Protein AF-A0ABD0N1K7-F1 (afdb_monomer_lite)

Radius of gyration: 29.13 Å; chains: 1; bounding box: 59×36×65 Å

Foldseek 3Di:
DVVVVVVVVVVVVVCVVVVVVVVVVVVVVCVVCCVVCVCVVVDDPWDDCVQQPVPDDPPDDDAWRDDPNDIHRHPCCNGPVD

Secondary structure (DSSP, 8-state):
-HHHHHHHHHHHHHHHHHHHHHHHHHHHHHHHHHHHHTTGGG---PPPTHHHHTS-----SS--EEETTEEES-HHHHHH--

InterPro domains:
  IPR005821 Ion transport domain [PF00520] (1-65)
  IPR043203 Voltage-gated cation channel calcium and sodium [PTHR10037] (1-70)

Structure (mmCIF, N/CA/C/O backbone):
data_AF-A0ABD0N1K7-F1
#
_entry.id   AF-A0ABD0N1K7-F1
#
loop_
_atom_site.group_PDB
_atom_site.id
_atom_site.type_symbol
_atom_site.label_atom_id
_atom_site.label_alt_id
_atom_site.label_comp_id
_atom_site.label_asym_id
_atom_site.label_entity_id
_atom_site.label_seq_id
_atom_site.pdbx_PDB_ins_code
_atom_site.Cartn_x
_atom_site.Cartn_y
_atom_site.Cartn_z
_atom_site.occupancy
_atom_site.B_iso_or_equiv
_atom_site.auth_seq_id
_atom_site.auth_comp_id
_atom_site.auth_asym_id
_atom_site.auth_atom_id
_atom_site.pdbx_PDB_model_num
ATOM 1 N N . LEU A 1 1 ? -31.1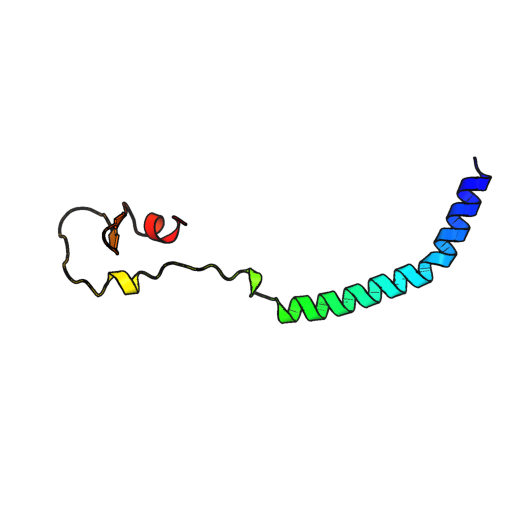74 10.117 27.774 1.00 68.94 1 LEU A N 1
ATOM 2 C CA . LEU A 1 1 ? -29.872 10.085 27.059 1.00 68.94 1 LEU A CA 1
ATOM 3 C C . LEU A 1 1 ? -28.921 9.005 27.592 1.00 68.94 1 LEU A C 1
ATOM 5 O O . LEU A 1 1 ? -28.459 8.192 26.803 1.00 68.94 1 LEU A O 1
ATOM 9 N N . LYS A 1 2 ? -28.684 8.934 28.913 1.00 78.50 2 LYS A N 1
ATOM 10 C CA . LYS A 1 2 ? -27.760 7.973 29.560 1.00 78.50 2 LYS A CA 1
ATOM 11 C C . LYS A 1 2 ? -28.018 6.491 29.195 1.00 78.50 2 LYS A C 1
ATOM 13 O O . LYS A 1 2 ? -27.071 5.739 29.002 1.00 78.50 2 LYS A O 1
ATOM 18 N N . THR A 1 3 ? -29.281 6.098 29.002 1.00 83.69 3 THR A N 1
ATOM 19 C CA . THR A 1 3 ? -29.691 4.732 28.608 1.00 83.69 3 THR A CA 1
ATOM 20 C C . THR A 1 3 ? -29.285 4.346 27.183 1.00 83.69 3 THR A C 1
ATOM 22 O O . THR A 1 3 ? -28.901 3.208 26.943 1.00 83.69 3 THR A O 1
ATOM 25 N N . ILE A 1 4 ? -29.319 5.293 26.239 1.00 89.19 4 ILE A N 1
ATOM 26 C CA . ILE A 1 4 ? -28.962 5.050 24.831 1.00 89.19 4 ILE A CA 1
ATOM 27 C C . ILE A 1 4 ? -27.456 4.800 24.722 1.00 89.19 4 ILE A C 1
ATOM 29 O O . ILE A 1 4 ? -27.023 3.855 24.072 1.00 89.19 4 ILE A O 1
ATOM 33 N N . VAL A 1 5 ? -26.662 5.603 25.435 1.00 90.94 5 VAL A N 1
ATOM 34 C CA . VAL A 1 5 ? -25.205 5.440 25.509 1.00 90.94 5 VAL A CA 1
ATOM 35 C C . VAL A 1 5 ? -24.840 4.093 26.151 1.00 90.94 5 VAL A C 1
ATOM 37 O O . VAL A 1 5 ? -23.962 3.399 25.649 1.00 90.94 5 VAL A O 1
ATOM 40 N N . GLY A 1 6 ? -25.565 3.665 27.194 1.00 89.25 6 GLY A N 1
ATOM 41 C CA . GLY A 1 6 ? -25.389 2.340 27.803 1.00 89.25 6 GLY A CA 1
ATOM 42 C C . GLY A 1 6 ? -25.699 1.178 26.850 1.00 89.25 6 GLY A C 1
ATOM 43 O O . GLY A 1 6 ? -24.930 0.220 26.781 1.00 89.25 6 GLY A O 1
ATOM 44 N N . ALA A 1 7 ? -26.776 1.283 26.065 1.00 89.06 7 ALA A N 1
ATOM 45 C CA . ALA A 1 7 ? -27.129 0.285 25.054 1.00 89.06 7 ALA A CA 1
ATOM 46 C C . ALA A 1 7 ? -26.102 0.223 23.908 1.00 89.06 7 ALA A C 1
ATOM 48 O O . ALA A 1 7 ? -25.741 -0.863 23.459 1.00 89.06 7 ALA A O 1
ATOM 49 N N . LEU A 1 8 ? -25.578 1.374 23.478 1.00 89.38 8 LEU A N 1
ATOM 50 C CA . LEU A 1 8 ? -24.524 1.461 22.464 1.00 89.38 8 LEU A CA 1
ATOM 51 C C . LEU A 1 8 ? -23.230 0.783 22.929 1.00 89.38 8 LEU A C 1
ATOM 53 O O . LEU A 1 8 ? -22.671 -0.029 22.197 1.00 89.38 8 LEU A O 1
ATOM 57 N N . ILE A 1 9 ? -22.783 1.054 24.158 1.00 88.81 9 ILE A N 1
ATOM 58 C CA . ILE A 1 9 ? -21.565 0.449 24.723 1.00 88.81 9 ILE A CA 1
ATOM 59 C C . ILE A 1 9 ? -21.702 -1.076 24.818 1.00 88.81 9 ILE A C 1
ATOM 61 O O . ILE A 1 9 ? -20.771 -1.806 24.473 1.00 88.81 9 ILE A O 1
ATOM 65 N N . GLN A 1 10 ? -22.875 -1.567 25.227 1.00 86.50 10 GLN A N 1
ATOM 66 C CA . GLN A 1 10 ? -23.161 -3.000 25.287 1.00 86.50 10 GLN A CA 1
ATOM 67 C C . GLN A 1 10 ? -23.088 -3.658 23.898 1.00 86.50 10 GLN A C 1
ATOM 69 O O . GLN A 1 10 ? -22.541 -4.754 23.759 1.00 86.50 10 GLN A O 1
ATOM 74 N N . SER A 1 11 ? -23.601 -2.985 22.865 1.00 85.06 11 SER A N 1
ATOM 75 C CA . SER A 1 11 ? -23.541 -3.461 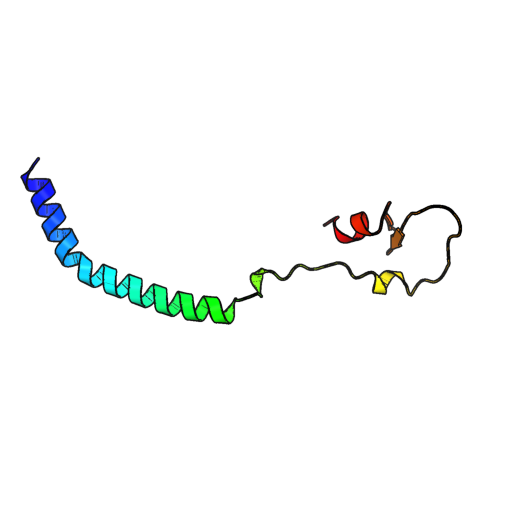21.479 1.00 85.06 11 SER A CA 1
ATOM 76 C C . SER A 1 11 ? -22.117 -3.451 20.923 1.00 85.06 11 SER A C 1
ATOM 78 O O . SER A 1 11 ? -21.684 -4.451 20.357 1.00 85.06 11 SER A O 1
ATOM 80 N N . VAL A 1 12 ? -21.346 -2.381 21.146 1.00 87.50 12 VAL A N 1
ATOM 81 C CA . VAL A 1 12 ? -19.935 -2.303 20.715 1.00 87.50 12 VAL A CA 1
ATOM 82 C C . VAL A 1 12 ? -19.105 -3.412 21.363 1.00 87.50 12 VAL A C 1
ATOM 84 O O . VAL A 1 12 ? -18.266 -4.020 20.705 1.00 87.50 12 VAL A O 1
ATOM 87 N N . LYS A 1 13 ? -19.387 -3.752 22.625 1.00 85.62 13 LYS A N 1
ATOM 88 C CA . LYS A 1 13 ? -18.697 -4.835 23.335 1.00 85.62 13 LYS A CA 1
ATOM 89 C C . LYS A 1 13 ? -18.970 -6.221 22.737 1.00 85.62 13 LYS A C 1
ATOM 91 O O . LYS A 1 13 ? -18.076 -7.058 22.751 1.00 85.62 13 LYS A O 1
ATOM 96 N N . LYS A 1 14 ? -20.162 -6.454 22.170 1.00 82.56 14 LYS A N 1
ATOM 97 C CA . LYS A 1 14 ? -20.466 -7.676 21.399 1.00 82.56 14 LYS A CA 1
ATOM 98 C C . LYS A 1 14 ? -19.842 -7.670 20.001 1.00 82.56 14 LYS A C 1
ATOM 100 O O . LYS A 1 14 ? -19.502 -8.729 19.491 1.00 82.56 14 LYS A O 1
ATOM 105 N N . LEU A 1 15 ? -19.682 -6.495 19.393 1.00 86.25 15 LEU A N 1
ATOM 106 C CA . LEU A 1 15 ? -19.056 -6.339 18.075 1.00 86.25 15 LEU A CA 1
ATOM 107 C C . LEU A 1 15 ? -17.521 -6.372 18.124 1.00 86.25 15 LEU A C 1
ATOM 109 O O . LEU A 1 15 ? -16.893 -6.563 17.087 1.00 86.25 15 LEU A O 1
ATOM 113 N N . ALA A 1 16 ? -16.914 -6.207 19.303 1.00 89.69 16 ALA A N 1
ATOM 114 C CA . ALA A 1 16 ? -15.462 -6.200 19.480 1.00 89.69 16 ALA A CA 1
ATOM 115 C C . ALA A 1 16 ? -14.788 -7.474 18.945 1.00 89.69 16 ALA A C 1
ATOM 117 O O . ALA A 1 16 ? -13.731 -7.382 18.331 1.00 89.69 16 ALA A O 1
ATOM 118 N N . ASP A 1 17 ? -15.422 -8.634 19.115 1.00 88.44 17 ASP A N 1
ATOM 119 C CA . ASP A 1 17 ? -14.915 -9.915 18.611 1.00 88.44 17 ASP A CA 1
ATOM 120 C C . ASP A 1 17 ? -14.809 -9.922 17.075 1.00 88.44 17 ASP A C 1
ATOM 122 O O . ASP A 1 17 ? -13.751 -10.185 16.503 1.00 88.44 17 ASP A O 1
ATOM 126 N N . VAL A 1 18 ? -15.876 -9.480 16.402 1.00 93.38 18 VAL A N 1
ATOM 127 C CA . VAL A 1 18 ? -15.910 -9.335 14.941 1.00 93.38 18 VAL A CA 1
ATOM 128 C C . VAL A 1 18 ? -14.895 -8.290 14.471 1.00 93.38 18 VAL A C 1
ATOM 130 O O . VAL A 1 18 ? -14.240 -8.492 13.452 1.00 93.38 18 VAL A O 1
ATOM 133 N N . MET A 1 19 ? -14.719 -7.192 15.214 1.00 94.38 19 MET A N 1
ATOM 134 C CA . MET A 1 19 ? -13.714 -6.176 14.883 1.00 94.38 19 MET A CA 1
ATOM 135 C C . MET A 1 19 ? -12.278 -6.706 14.996 1.00 94.38 19 MET A C 1
AT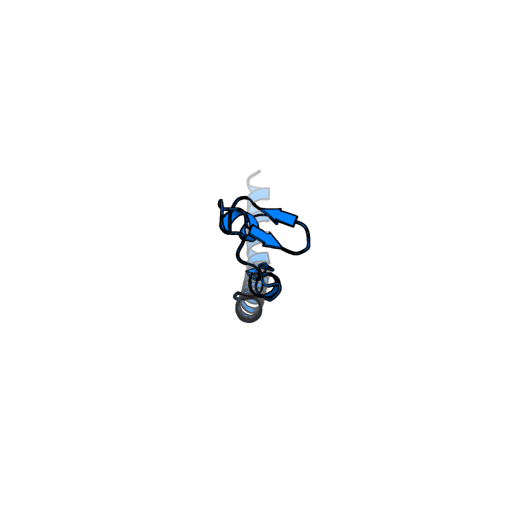OM 137 O O . MET A 1 19 ? -11.442 -6.371 14.163 1.00 94.38 19 MET A O 1
ATOM 141 N N . ILE A 1 20 ? -11.972 -7.556 15.979 1.00 95.19 20 ILE A N 1
ATOM 142 C CA . ILE A 1 20 ? -10.641 -8.172 16.100 1.00 95.19 20 ILE A CA 1
ATOM 143 C C . ILE A 1 20 ? -10.398 -9.143 14.941 1.00 95.19 20 ILE A C 1
ATOM 145 O O . ILE A 1 20 ? -9.330 -9.105 14.327 1.00 95.19 20 ILE A O 1
ATOM 149 N N . LEU A 1 21 ? -11.393 -9.969 14.600 1.00 93.94 21 LEU A N 1
ATOM 150 C CA . LEU A 1 21 ? -11.305 -10.905 13.478 1.00 93.94 21 LEU A CA 1
ATOM 151 C C . LEU A 1 21 ? -11.048 -10.184 12.147 1.00 93.94 21 LEU A C 1
ATOM 153 O O . LEU A 1 21 ? -10.196 -10.613 11.365 1.00 93.94 21 LEU A O 1
ATOM 157 N N . THR A 1 22 ? -11.751 -9.077 11.887 1.00 95.69 22 THR A N 1
ATOM 158 C CA . THR A 1 22 ? -11.562 -8.305 10.650 1.00 95.69 22 THR A CA 1
ATOM 159 C C . THR A 1 22 ? -10.201 -7.624 10.616 1.00 95.69 22 THR A C 1
ATOM 161 O O . THR A 1 22 ? -9.525 -7.701 9.593 1.00 95.69 22 THR A O 1
ATOM 164 N N . VAL A 1 23 ? -9.741 -7.033 11.723 1.00 96.94 23 VAL A N 1
ATOM 165 C CA . VAL A 1 23 ? -8.396 -6.438 11.806 1.00 96.94 23 VAL A CA 1
ATOM 166 C C . VAL A 1 23 ? -7.311 -7.494 11.599 1.00 96.94 23 VAL A C 1
ATOM 168 O O . VAL A 1 23 ? -6.361 -7.248 10.856 1.00 96.94 23 VAL A O 1
ATOM 171 N N . PHE A 1 24 ? -7.455 -8.681 12.190 1.00 97.56 24 PHE A N 1
ATOM 172 C CA . PHE A 1 24 ? -6.524 -9.791 11.989 1.00 97.56 24 PHE A CA 1
ATOM 173 C C . PHE A 1 24 ? -6.462 -10.211 10.514 1.00 97.56 24 PHE A C 1
ATOM 175 O O . PHE A 1 24 ? -5.382 -10.276 9.926 1.00 97.56 24 PHE A O 1
ATOM 182 N N . CYS A 1 25 ? -7.622 -10.418 9.891 1.00 97.00 25 CYS A N 1
ATOM 183 C CA . CYS A 1 25 ? -7.723 -10.801 8.486 1.00 97.00 25 CYS A CA 1
ATOM 184 C C . CYS A 1 25 ? -7.115 -9.741 7.550 1.00 97.00 25 CYS A C 1
ATOM 186 O O . CYS A 1 25 ? -6.296 -10.065 6.687 1.00 97.00 25 CYS A O 1
ATOM 188 N N . LEU A 1 26 ? -7.440 -8.462 7.773 1.00 97.19 26 LEU A N 1
ATOM 189 C CA . LEU A 1 26 ? -6.868 -7.345 7.021 1.00 97.19 26 LEU A CA 1
ATOM 190 C C . LEU A 1 26 ? -5.355 -7.244 7.208 1.00 97.19 26 LEU A C 1
ATOM 192 O O . LEU A 1 26 ? -4.648 -6.967 6.245 1.00 97.19 26 LEU A O 1
ATOM 196 N N . SER A 1 27 ? -4.848 -7.513 8.412 1.00 97.44 27 SER A N 1
ATOM 197 C CA . SER A 1 27 ? -3.408 -7.502 8.688 1.00 97.44 27 SER A CA 1
ATOM 198 C C . SER A 1 27 ? -2.680 -8.592 7.900 1.00 97.44 27 SER A C 1
ATOM 200 O O . SER A 1 27 ? -1.654 -8.314 7.284 1.00 97.44 27 SER A O 1
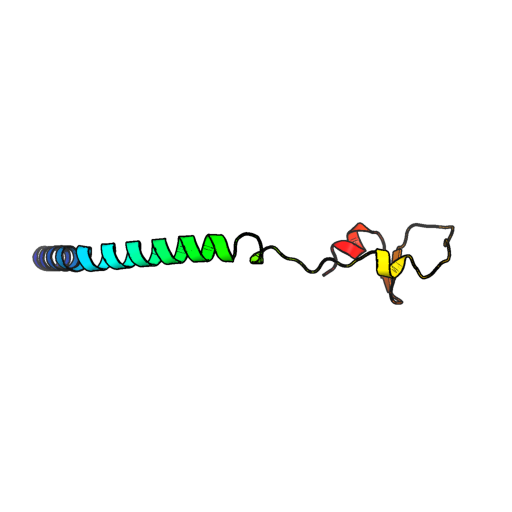ATOM 202 N N . VAL A 1 28 ? -3.223 -9.814 7.847 1.00 98.00 28 VAL A N 1
ATOM 203 C CA . VAL A 1 28 ? -2.640 -10.914 7.055 1.00 98.00 28 VAL A CA 1
ATOM 204 C C . VAL A 1 28 ? -2.622 -10.562 5.567 1.00 98.00 28 VAL A C 1
ATOM 206 O O . VAL A 1 28 ? -1.576 -10.669 4.924 1.00 98.00 28 VAL A O 1
ATOM 209 N N . PHE A 1 29 ? -3.741 -10.080 5.019 1.00 97.25 29 PHE A N 1
ATOM 210 C CA . PHE A 1 29 ? -3.790 -9.666 3.616 1.00 97.25 29 PHE A CA 1
ATOM 211 C C . PHE A 1 29 ? -2.876 -8.479 3.315 1.00 97.25 29 PHE A C 1
ATOM 213 O O . PHE A 1 29 ? -2.243 -8.461 2.262 1.00 97.25 29 PHE A O 1
ATOM 220 N N . ALA A 1 30 ? -2.751 -7.522 4.234 1.00 96.81 30 ALA A N 1
ATOM 221 C CA . ALA A 1 30 ? -1.839 -6.395 4.088 1.00 96.81 30 ALA A CA 1
ATOM 222 C C . ALA A 1 30 ? -0.373 -6.844 4.067 1.00 96.81 30 ALA A C 1
ATOM 224 O O . ALA A 1 30 ? 0.393 -6.337 3.255 1.00 96.81 30 ALA A O 1
ATOM 225 N N . LEU A 1 31 ? 0.024 -7.814 4.897 1.00 96.38 31 LEU A N 1
ATOM 226 C CA . LEU A 1 31 ? 1.388 -8.355 4.890 1.00 96.38 31 LEU A CA 1
ATOM 227 C C . LEU A 1 31 ? 1.704 -9.095 3.585 1.00 96.38 31 LEU A C 1
ATOM 229 O O . LEU A 1 31 ? 2.776 -8.894 3.012 1.00 96.38 31 LEU A O 1
ATOM 233 N N . ILE A 1 32 ? 0.762 -9.902 3.088 1.00 96.69 32 ILE A N 1
ATOM 234 C CA . ILE A 1 32 ? 0.896 -10.599 1.800 1.00 96.69 32 ILE A CA 1
ATOM 235 C C . ILE A 1 32 ? 0.962 -9.581 0.653 1.00 96.69 32 ILE A C 1
ATOM 237 O O . ILE A 1 32 ? 1.864 -9.637 -0.182 1.00 96.69 32 ILE A O 1
ATOM 241 N N . GLY A 1 33 ? 0.034 -8.622 0.629 1.00 95.69 33 GLY A N 1
ATOM 242 C CA . GLY A 1 33 ? -0.028 -7.574 -0.386 1.00 95.69 33 GLY A CA 1
ATOM 243 C C . GLY A 1 33 ? 1.216 -6.692 -0.377 1.00 95.69 33 GLY A C 1
ATOM 244 O O . GLY A 1 33 ? 1.777 -6.417 -1.432 1.00 95.69 33 GLY A O 1
ATOM 245 N N . LEU A 1 34 ? 1.711 -6.309 0.799 1.00 94.44 34 LEU A N 1
ATOM 246 C CA . LEU A 1 34 ? 2.951 -5.554 0.913 1.00 94.44 34 LEU A CA 1
ATOM 247 C C . LEU A 1 34 ? 4.114 -6.324 0.289 1.00 94.44 34 LEU A C 1
ATOM 249 O O . LEU A 1 34 ? 4.819 -5.746 -0.522 1.00 94.44 34 LEU A O 1
ATOM 253 N N . GLN A 1 35 ? 4.296 -7.609 0.608 1.00 91.88 35 GLN A N 1
ATOM 254 C CA . GLN A 1 35 ? 5.396 -8.406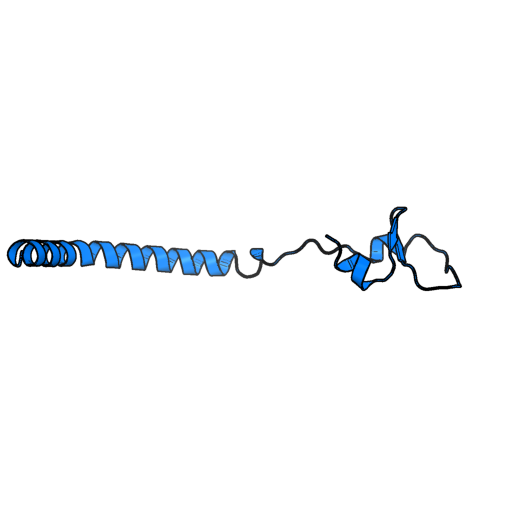 0.048 1.00 91.88 35 GLN A CA 1
ATOM 255 C C . GLN A 1 35 ? 5.286 -8.580 -1.473 1.00 91.88 35 GLN A C 1
ATOM 257 O O . GLN A 1 35 ? 6.294 -8.487 -2.169 1.00 91.88 35 GLN A O 1
ATOM 262 N N . LEU A 1 36 ? 4.075 -8.778 -2.003 1.00 91.19 36 LEU A N 1
ATOM 263 C CA . LEU A 1 36 ? 3.845 -8.919 -3.446 1.00 91.19 36 LEU A CA 1
ATOM 264 C C . LEU A 1 36 ? 4.034 -7.602 -4.211 1.00 91.19 36 LEU A C 1
ATOM 266 O O . LEU A 1 36 ? 4.583 -7.582 -5.313 1.00 91.19 36 LEU A O 1
ATOM 270 N N . PHE A 1 37 ? 3.578 -6.488 -3.643 1.00 88.00 37 PHE A N 1
ATOM 271 C CA . PHE A 1 37 ? 3.558 -5.188 -4.316 1.00 88.00 37 PHE A CA 1
ATOM 272 C C . PHE A 1 37 ? 4.682 -4.248 -3.865 1.00 88.00 37 PHE A C 1
ATOM 274 O O . PHE A 1 37 ? 4.733 -3.096 -4.310 1.00 88.00 37 PHE A O 1
ATOM 281 N N . MET A 1 38 ? 5.616 -4.722 -3.036 1.00 88.19 38 MET A N 1
ATOM 282 C CA . MET A 1 38 ? 6.777 -3.943 -2.614 1.00 88.19 38 MET A CA 1
ATOM 283 C C . MET A 1 38 ? 7.598 -3.534 -3.839 1.00 88.19 38 MET A C 1
ATOM 285 O O . MET A 1 38 ? 8.121 -4.364 -4.574 1.00 88.19 38 MET A O 1
ATOM 289 N N . GLY A 1 39 ? 7.696 -2.226 -4.081 1.00 85.19 39 GLY A N 1
ATOM 290 C CA . GLY A 1 39 ? 8.487 -1.661 -5.179 1.00 85.19 39 GLY A CA 1
ATOM 291 C C . GLY A 1 39 ? 7.822 -1.689 -6.562 1.00 85.19 39 GLY A C 1
ATOM 292 O O . GLY A 1 39 ? 8.158 -0.839 -7.383 1.00 85.19 39 GLY A O 1
ATOM 293 N N . ASN A 1 40 ? 6.835 -2.558 -6.807 1.00 86.50 40 ASN A N 1
ATOM 294 C CA . ASN A 1 40 ? 6.137 -2.650 -8.099 1.00 86.50 40 ASN A CA 1
ATOM 295 C C . ASN A 1 40 ? 5.391 -1.354 -8.458 1.00 86.50 40 ASN A C 1
ATOM 297 O O . ASN A 1 40 ? 5.526 -0.835 -9.560 1.00 86.50 40 ASN A O 1
ATOM 301 N N . LEU A 1 41 ? 4.685 -0.760 -7.494 1.00 85.81 41 LEU A N 1
ATOM 302 C CA . LEU A 1 41 ? 3.924 0.483 -7.701 1.00 85.81 41 LEU A CA 1
ATOM 303 C C . LEU A 1 41 ? 4.807 1.734 -7.873 1.00 85.81 41 LEU A C 1
ATOM 305 O O . LEU A 1 41 ? 4.299 2.813 -8.163 1.00 85.81 41 LEU A O 1
ATOM 309 N N . ARG A 1 42 ? 6.127 1.616 -7.679 1.00 84.69 42 ARG A N 1
ATOM 310 C CA . ARG A 1 42 ? 7.087 2.711 -7.892 1.00 84.69 42 ARG A CA 1
ATOM 311 C C . ARG A 1 42 ? 7.726 2.673 -9.278 1.00 84.69 42 ARG A C 1
ATOM 313 O O . ARG A 1 42 ? 8.534 3.552 -9.578 1.00 84.69 42 ARG A O 1
ATOM 320 N N . GLN A 1 43 ? 7.400 1.677 -10.103 1.00 85.69 43 GLN A N 1
ATOM 321 C CA . GLN A 1 43 ? 7.895 1.620 -11.471 1.00 85.69 43 GLN A CA 1
ATOM 322 C C . GLN A 1 43 ? 7.348 2.806 -12.266 1.00 85.69 43 GLN A C 1
ATOM 324 O O . GLN A 1 43 ? 6.142 2.995 -12.401 1.00 85.69 43 GLN A O 1
ATOM 329 N N . LYS A 1 44 ? 8.267 3.617 -12.783 1.00 82.75 44 LYS A N 1
ATOM 330 C CA . LYS A 1 44 ? 7.988 4.691 -13.732 1.00 82.75 44 LYS A CA 1
ATOM 331 C C . LYS A 1 44 ? 8.583 4.289 -15.075 1.00 82.75 44 LYS A C 1
ATOM 333 O O . LYS A 1 44 ? 9.682 3.738 -15.120 1.00 82.75 44 LYS A O 1
ATOM 338 N N . CYS A 1 45 ? 7.873 4.569 -16.163 1.00 82.94 45 CYS A N 1
ATOM 339 C CA . CYS A 1 45 ? 8.444 4.444 -17.499 1.00 82.94 45 CYS A CA 1
ATOM 340 C C . CYS A 1 45 ? 9.396 5.622 -17.714 1.00 82.94 45 CYS A C 1
ATOM 342 O O . CYS A 1 45 ? 8.953 6.743 -17.932 1.00 82.94 45 CYS A O 1
ATOM 344 N N . VAL A 1 46 ? 10.700 5.376 -17.603 1.00 79.50 46 VAL A N 1
ATOM 345 C CA . VAL A 1 46 ? 11.726 6.397 -17.842 1.00 79.50 46 VAL A CA 1
ATOM 346 C C . VAL A 1 46 ? 12.182 6.299 -19.290 1.00 79.50 46 VAL A C 1
ATOM 348 O O . VAL A 1 46 ? 12.462 5.206 -19.791 1.00 79.50 46 VAL A O 1
ATOM 351 N N . ARG A 1 47 ? 12.258 7.437 -19.984 1.00 75.81 47 ARG A N 1
ATOM 352 C CA . ARG A 1 47 ? 12.696 7.449 -21.378 1.00 75.81 47 ARG A CA 1
ATOM 353 C C . ARG A 1 47 ? 14.193 7.154 -21.481 1.00 75.81 47 ARG A C 1
ATOM 355 O O . ARG A 1 47 ? 15.009 7.798 -20.831 1.00 75.81 47 ARG A O 1
ATOM 362 N N . SER A 1 48 ? 14.556 6.184 -22.320 1.00 75.94 48 SER A N 1
ATOM 363 C CA . SER A 1 48 ? 15.954 5.800 -22.531 1.00 75.94 48 SER A CA 1
ATOM 364 C C . SER A 1 48 ? 16.642 6.718 -23.540 1.00 75.94 48 SER A C 1
ATOM 366 O O . SER A 1 48 ? 16.176 6.882 -24.669 1.00 75.94 48 SER A O 1
ATOM 368 N N . THR A 1 49 ? 17.789 7.271 -23.153 1.00 72.56 49 THR A N 1
ATOM 369 C CA . THR A 1 49 ? 18.664 8.077 -24.020 1.00 72.56 49 THR A CA 1
ATOM 370 C C . THR A 1 49 ? 19.415 7.223 -25.042 1.00 72.56 49 THR A C 1
ATOM 372 O O . THR A 1 49 ? 19.827 7.730 -26.084 1.00 72.56 49 THR A O 1
ATOM 375 N N . ALA A 1 50 ? 19.547 5.915 -24.790 1.00 73.31 50 ALA A N 1
ATOM 376 C CA . ALA A 1 50 ? 20.246 4.983 -25.671 1.00 73.31 50 ALA A CA 1
ATOM 377 C C . ALA A 1 50 ? 19.564 4.849 -27.042 1.00 73.31 50 ALA A C 1
ATOM 379 O O . ALA A 1 50 ? 20.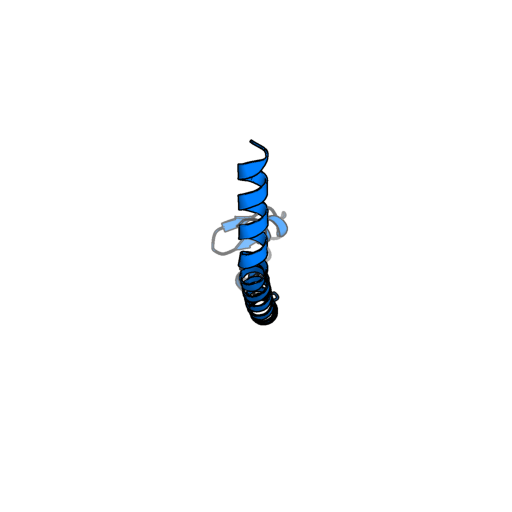243 4.698 -28.054 1.00 73.31 50 ALA A O 1
ATOM 380 N N . HIS A 1 51 ? 18.233 4.989 -27.099 1.00 68.75 51 HIS A N 1
ATOM 381 C CA . HIS A 1 51 ? 17.486 5.011 -28.363 1.00 68.75 51 HIS A CA 1
ATOM 382 C C . HIS A 1 51 ? 17.875 6.209 -29.251 1.00 68.75 51 HIS A C 1
ATOM 384 O O . HIS A 1 51 ? 17.766 6.147 -30.471 1.00 68.75 51 HIS A O 1
ATOM 390 N N . CYS A 1 52 ? 18.357 7.296 -28.648 1.00 70.44 52 CYS A N 1
ATOM 391 C CA . CYS A 1 52 ? 18.715 8.531 -29.341 1.00 70.44 52 CYS A CA 1
ATOM 392 C C . CYS A 1 52 ? 20.197 8.567 -29.769 1.00 70.44 52 CYS A C 1
ATOM 394 O O . CYS A 1 52 ? 20.556 9.335 -30.654 1.00 70.44 52 CYS A O 1
ATOM 396 N N . LEU A 1 53 ? 21.058 7.731 -29.173 1.00 66.88 53 LEU A N 1
ATOM 397 C CA . LEU A 1 53 ? 22.516 7.750 -29.378 1.00 66.88 53 LEU A CA 1
ATOM 398 C C . LEU A 1 53 ? 22.989 6.997 -30.638 1.00 66.88 53 LEU A C 1
ATOM 400 O O . LEU A 1 53 ? 24.115 7.200 -31.080 1.00 66.88 53 LEU A O 1
ATOM 404 N N . ASN A 1 54 ? 22.130 6.165 -31.239 1.00 55.75 54 ASN A N 1
ATOM 405 C CA . ASN A 1 54 ? 22.453 5.393 -32.449 1.00 55.75 54 ASN A CA 1
ATOM 406 C C . ASN A 1 54 ? 22.271 6.174 -33.764 1.00 55.75 54 ASN A C 1
ATOM 408 O O . ASN A 1 54 ? 22.638 5.670 -34.822 1.00 55.75 54 ASN A O 1
ATOM 412 N N . THR A 1 55 ? 21.729 7.396 -33.721 1.00 55.16 55 THR A N 1
ATOM 413 C CA . THR A 1 55 ? 21.647 8.273 -34.902 1.00 55.16 55 THR A CA 1
ATOM 414 C C . THR A 1 55 ? 22.779 9.291 -34.821 1.00 55.16 55 THR A C 1
ATOM 416 O O . THR A 1 55 ? 22.644 10.380 -34.274 1.00 55.16 55 THR A O 1
ATOM 419 N N . THR A 1 56 ? 23.948 8.876 -35.288 1.00 54.47 56 THR A N 1
ATOM 420 C CA . THR A 1 56 ? 25.193 9.647 -35.304 1.00 54.47 56 THR A CA 1
ATOM 421 C C . THR A 1 56 ? 25.058 10.986 -36.040 1.00 54.47 56 THR A C 1
ATOM 423 O O . THR A 1 56 ? 24.838 10.977 -37.248 1.00 54.47 56 THR A O 1
ATOM 426 N N . LEU A 1 57 ? 25.299 12.112 -35.356 1.00 53.28 57 LEU A N 1
ATOM 427 C CA . LEU A 1 57 ? 26.271 13.143 -35.768 1.00 53.28 57 LEU A CA 1
ATOM 428 C C . LEU A 1 57 ? 26.481 14.156 -34.622 1.00 53.28 57 LEU A C 1
ATOM 430 O O . LEU A 1 57 ? 25.496 14.643 -34.064 1.00 53.28 57 LEU A O 1
ATOM 434 N N . PRO A 1 58 ? 27.727 14.507 -34.251 1.00 51.38 58 PRO A N 1
ATOM 435 C CA . PRO A 1 58 ? 27.970 15.553 -33.269 1.00 51.38 58 PRO A CA 1
ATOM 436 C C . PRO A 1 58 ? 27.602 16.898 -33.898 1.00 51.38 58 PRO A C 1
ATOM 438 O O . PRO A 1 58 ? 28.353 17.436 -34.711 1.00 51.38 58 PRO A O 1
ATOM 441 N N . SER A 1 59 ? 26.451 17.459 -33.523 1.00 49.94 59 SER A N 1
ATOM 442 C CA . SER A 1 59 ? 26.202 18.882 -33.742 1.00 49.94 59 SER A CA 1
ATOM 443 C C . SER A 1 59 ? 27.088 19.650 -32.770 1.00 49.94 59 SER A C 1
ATOM 445 O O . SER A 1 59 ? 26.698 19.994 -31.654 1.00 49.94 59 SER A O 1
ATOM 447 N N . TYR A 1 60 ? 28.334 19.850 -33.193 1.00 52.75 60 TYR A N 1
ATOM 448 C CA . TYR A 1 60 ? 29.188 20.910 -32.696 1.00 52.75 60 TYR A CA 1
ATOM 449 C C . TYR A 1 60 ? 28.340 22.190 -32.766 1.00 52.75 60 TYR A C 1
ATOM 451 O O . TYR A 1 60 ? 27.842 22.523 -33.842 1.00 52.75 60 TYR A O 1
ATOM 459 N N . ASN A 1 61 ? 28.145 22.839 -31.610 1.00 56.47 61 ASN A N 1
ATOM 460 C CA . ASN A 1 61 ? 27.552 24.170 -31.375 1.00 56.47 61 ASN A CA 1
ATOM 461 C C . ASN A 1 61 ? 26.156 24.173 -30.693 1.00 56.47 61 ASN A C 1
ATOM 463 O O . ASN A 1 61 ? 25.120 24.154 -31.349 1.00 56.47 61 ASN A O 1
ATOM 467 N N . ASN A 1 62 ? 26.189 24.312 -29.355 1.00 57.91 62 ASN A N 1
ATOM 468 C CA . ASN A 1 62 ? 25.137 24.706 -28.393 1.00 57.91 62 ASN A CA 1
ATOM 469 C C . ASN A 1 62 ? 23.958 23.750 -28.081 1.00 57.91 62 ASN A C 1
ATOM 471 O O . ASN A 1 62 ? 22.855 23.860 -28.610 1.00 57.91 62 ASN A O 1
ATOM 475 N N . SER A 1 63 ? 24.215 22.881 -27.089 1.00 65.69 63 SER A N 1
ATOM 476 C CA . SER A 1 63 ? 23.339 22.518 -25.952 1.00 65.69 63 SER A CA 1
ATOM 477 C C . SER A 1 63 ? 21.845 22.302 -26.221 1.00 65.69 63 SER A C 1
ATOM 479 O O . SER A 1 63 ? 21.011 22.877 -25.530 1.00 65.69 63 SER A O 1
ATOM 481 N N . THR A 1 64 ? 21.485 21.463 -27.191 1.00 67.88 64 THR A N 1
ATOM 482 C CA . THR A 1 64 ? 20.117 20.934 -27.313 1.00 67.88 64 THR A CA 1
ATOM 483 C C . THR A 1 64 ? 20.165 19.442 -27.655 1.00 67.88 64 THR A C 1
ATOM 485 O O . THR A 1 64 ? 21.003 18.996 -28.438 1.00 67.88 64 THR A O 1
ATOM 488 N N . PHE A 1 65 ? 19.312 18.637 -27.018 1.00 72.56 65 PHE A N 1
ATOM 489 C CA . PHE A 1 65 ? 19.248 17.183 -27.177 1.00 72.56 65 PHE A CA 1
ATOM 490 C C . PHE A 1 65 ? 18.172 16.822 -28.212 1.00 72.56 65 PHE A C 1
ATOM 492 O O . PHE A 1 65 ? 16.996 17.121 -28.017 1.00 72.56 65 PHE A O 1
ATOM 499 N N . PHE A 1 66 ? 18.550 16.191 -29.325 1.00 74.12 66 PHE A N 1
ATOM 500 C CA . PHE A 1 66 ? 17.619 15.804 -30.393 1.00 74.12 66 PHE A CA 1
ATOM 501 C C . PHE A 1 66 ? 17.320 14.302 -30.362 1.00 74.12 66 PHE A C 1
ATOM 503 O O . PHE A 1 66 ? 18.235 13.481 -30.363 1.00 74.12 66 PHE A O 1
ATOM 510 N N . CYS A 1 67 ? 16.039 13.926 -30.345 1.00 73.81 67 CYS A N 1
ATOM 511 C CA . CYS A 1 67 ? 15.605 12.531 -30.381 1.00 73.81 67 CYS A CA 1
ATOM 512 C C . CYS A 1 67 ? 14.199 12.374 -30.979 1.00 73.81 67 CYS A C 1
ATOM 514 O O . CYS A 1 67 ? 13.291 13.132 -30.637 1.00 73.81 67 CYS A O 1
ATOM 516 N N . ASN A 1 68 ? 13.996 11.371 -31.847 1.00 75.56 68 ASN A N 1
ATOM 517 C CA . ASN A 1 68 ? 12.720 11.092 -32.532 1.00 75.56 68 ASN A CA 1
ATOM 518 C C . ASN A 1 68 ? 12.085 12.344 -33.171 1.00 75.56 68 ASN A C 1
ATOM 520 O O . ASN A 1 68 ? 10.902 12.623 -32.972 1.00 75.56 68 ASN A O 1
ATOM 524 N N . ASN A 1 69 ? 12.882 13.123 -33.909 1.00 75.31 69 ASN A N 1
ATOM 525 C CA . ASN A 1 69 ? 12.451 14.358 -34.571 1.00 75.31 69 ASN A CA 1
ATOM 526 C C . ASN A 1 69 ? 11.954 15.477 -33.626 1.00 75.31 69 ASN A C 1
ATOM 528 O O . ASN A 1 69 ? 11.303 16.417 -34.079 1.00 75.31 69 ASN A O 1
ATOM 532 N N . ARG A 1 70 ? 12.258 15.393 -32.320 1.00 79.06 70 ARG A N 1
ATOM 533 C CA . ARG A 1 70 ? 12.033 16.458 -31.330 1.00 79.06 70 ARG A CA 1
ATOM 534 C C . ARG A 1 70 ? 13.348 16.932 -30.724 1.00 79.06 70 ARG A C 1
ATOM 536 O O . ARG A 1 70 ? 14.217 16.122 -30.409 1.00 79.06 70 ARG A O 1
ATOM 543 N N . THR A 1 71 ? 13.454 18.235 -30.513 1.00 80.38 71 THR A N 1
ATOM 544 C CA . THR A 1 71 ? 14.575 18.903 -29.844 1.00 80.38 71 THR A CA 1
ATOM 545 C C . THR A 1 71 ? 14.194 19.278 -28.415 1.00 80.38 71 THR A C 1
ATOM 547 O O . THR A 1 71 ? 13.082 19.736 -28.163 1.00 80.38 71 THR A O 1
ATOM 550 N N . TRP A 1 72 ? 15.132 19.103 -27.493 1.00 79.00 72 TRP A N 1
ATOM 551 C CA . TRP A 1 72 ? 15.018 19.424 -26.073 1.00 79.00 72 TRP A CA 1
ATOM 552 C C . TRP A 1 72 ? 16.144 20.372 -25.669 1.00 79.00 72 TRP A C 1
ATOM 554 O O . TRP A 1 72 ? 17.249 20.274 -26.198 1.00 79.00 72 TRP A O 1
ATOM 564 N N . SER A 1 73 ? 15.887 21.278 -24.730 1.00 78.88 73 SER A N 1
ATOM 565 C CA . SER A 1 73 ? 16.877 22.239 -24.223 1.00 78.88 73 SER A CA 1
ATOM 566 C C . SER A 1 73 ? 17.976 21.594 -23.378 1.00 78.88 73 SER A C 1
ATOM 568 O O . SER A 1 73 ? 19.106 22.069 -23.386 1.00 78.88 73 SER A O 1
ATOM 570 N N . SER A 1 74 ? 17.675 20.505 -22.669 1.00 75.38 74 SER A N 1
ATOM 571 C CA . SER A 1 74 ? 18.629 19.804 -21.805 1.00 75.38 74 SER A CA 1
ATOM 572 C C . SER A 1 74 ? 18.309 18.309 -21.687 1.00 75.38 74 SER A C 1
ATOM 574 O O . SER A 1 74 ? 17.250 17.842 -22.122 1.00 75.38 74 SER A O 1
ATOM 576 N N . LEU A 1 75 ? 19.237 17.542 -21.103 1.00 75.81 75 LEU A N 1
ATOM 577 C CA . LEU A 1 75 ? 19.012 16.131 -20.790 1.00 75.81 75 LEU A CA 1
ATOM 578 C C . LEU A 1 75 ? 17.986 15.973 -19.659 1.00 75.81 75 LEU A C 1
ATOM 580 O O . LEU A 1 75 ? 17.131 15.090 -19.737 1.00 75.81 75 LEU A O 1
ATOM 584 N N . GLU A 1 76 ? 18.040 16.830 -18.638 1.00 78.69 76 GLU A N 1
ATOM 585 C CA . GLU A 1 76 ? 17.048 16.853 -17.565 1.00 78.69 76 GLU A CA 1
ATOM 586 C C . GLU A 1 76 ? 15.639 17.096 -18.104 1.00 78.69 76 GLU A C 1
ATOM 588 O O . GLU A 1 76 ? 14.724 16.369 -17.721 1.00 78.69 76 GLU A O 1
ATOM 593 N N . ASP A 1 77 ? 15.463 18.029 -19.045 1.00 78.06 77 ASP A N 1
ATOM 594 C CA . ASP A 1 77 ? 14.168 18.247 -19.696 1.00 78.06 77 ASP A CA 1
ATOM 595 C C . ASP A 1 77 ? 13.703 16.971 -20.410 1.00 78.06 77 ASP A C 1
ATOM 597 O O . ASP A 1 77 ? 12.576 16.523 -20.226 1.00 78.06 77 ASP A O 1
ATOM 601 N N . PHE A 1 78 ? 14.579 16.304 -21.159 1.00 77.31 78 PHE A N 1
ATOM 602 C CA . PHE A 1 78 ? 14.221 15.060 -21.844 1.00 77.31 78 PHE A CA 1
ATOM 603 C C . PHE A 1 78 ? 13.784 13.929 -20.889 1.00 77.31 78 PHE A C 1
ATOM 605 O O . PHE A 1 78 ? 12.951 13.105 -21.277 1.00 77.31 78 PHE A O 1
ATOM 612 N N . ILE A 1 79 ? 14.353 13.868 -19.679 1.00 77.19 79 ILE A N 1
ATOM 613 C CA . ILE A 1 79 ? 14.058 12.840 -18.664 1.00 77.19 79 ILE A CA 1
ATOM 614 C C . ILE A 1 79 ? 12.810 13.188 -17.838 1.00 77.19 79 ILE A C 1
ATOM 616 O O . ILE A 1 79 ? 12.098 12.282 -17.405 1.00 77.19 79 ILE A O 1
ATOM 620 N N . THR A 1 80 ? 12.565 14.475 -17.589 1.00 77.00 80 THR A N 1
ATOM 621 C CA . THR A 1 80 ? 11.521 14.955 -16.664 1.00 77.00 80 THR A CA 1
ATOM 622 C C . THR A 1 80 ? 10.227 15.376 -17.346 1.00 77.00 80 THR A C 1
ATOM 624 O O . THR A 1 80 ? 9.198 15.439 -16.677 1.00 77.00 80 THR A O 1
ATOM 627 N N . ASN A 1 81 ? 10.252 15.643 -18.652 1.00 70.25 81 ASN A N 1
ATOM 628 C CA . ASN A 1 81 ? 9.031 15.889 -19.408 1.00 70.25 81 ASN A CA 1
ATOM 629 C C . ASN A 1 81 ? 8.317 14.552 -19.664 1.00 70.25 81 ASN A C 1
ATOM 631 O O . ASN A 1 81 ? 8.682 13.816 -20.585 1.00 70.25 81 ASN A O 1
ATOM 635 N N . GLU A 1 82 ? 7.335 14.245 -18.810 1.00 58.47 82 GLU A N 1
ATOM 636 C CA . GLU A 1 82 ? 6.296 13.234 -19.070 1.00 58.47 82 GLU A CA 1
ATOM 637 C C . GLU A 1 82 ? 5.536 13.534 -20.371 1.00 58.47 82 GLU A C 1
ATOM 639 O O . GLU A 1 82 ? 5.093 14.691 -20.563 1.00 58.47 82 GLU A O 1
#

Organism: Cirrhinus mrigala (NCBI:txid683832)

pLDDT: mean 80.57, std 12.97, range [49.94, 98.0]

Sequence (82 aa):
LKTIVGALIQSVKKLADVMILTVFCLSVFALIGLQLFMGNLRQKCVRSTAHCLNTTLPSYNNSTFFCNNRTWSSLEDFITNE